Protein AF-A0A7X1J4P2-F1 (afdb_monomer)

Solvent-accessible surface area (backbone atoms only — not comparable to full-atom values): 6390 Å² total; per-residue (Å²): 117,76,66,61,57,54,53,50,50,56,72,74,40,76,76,88,83,76,91,83,70,85,66,89,71,72,82,67,85,77,69,77,72,77,79,76,73,82,69,87,64,84,75,82,65,92,54,84,83,78,50,96,79,66,65,52,74,67,56,47,50,51,54,50,52,54,51,50,53,53,50,26,56,58,36,40,75,74,73,41,82,60,72,70,51,54,58,96,85,43,76,55,76,133

Radius of gyration: 25.84 Å; Cα contacts (8 Å, |Δi|>4): 16; chains: 1; bounding box: 56×46×66 Å

pLDDT: mean 73.17, std 12.53, range [51.69, 95.31]

Sequence (94 aa):
MKSLLLVLVRALFPARGRHRASTARLPLPVQPLPRYRHNPCPVEYDTPLVRPYLLTPAERHERRRQRQRRRALWLAAYGIDVGPRRIHGVEVSP

Mean predicted aligned error: 19.58 Å

Secondary structure (DSSP, 8-state):
-HHHHHHHHHHHSPPS--SS-S--------PPPP-----------SS----TT---HHHHHHHHHHHHHHHHHHHHTTT-----SEETTEE---

Foldseek 3Di:
DVVVVVVVCCVVDPPPDDPPDPDDPDDDPPPPDPPPPPDPPVPPPPDPPPPVPDDDPVRVVVVVVVVVVVVQVVVVVVVDHPDDCDDPNDGNDD

Organism: NCBI:txid2759956

Structure (mmCIF, N/CA/C/O backbone):
data_AF-A0A7X1J4P2-F1
#
_entry.id   AF-A0A7X1J4P2-F1
#
loop_
_atom_site.group_PDB
_atom_site.id
_atom_site.type_symbol
_atom_site.label_atom_id
_atom_site.label_alt_id
_atom_site.label_comp_id
_atom_site.label_asym_id
_atom_site.label_entity_id
_atom_site.label_seq_id
_ato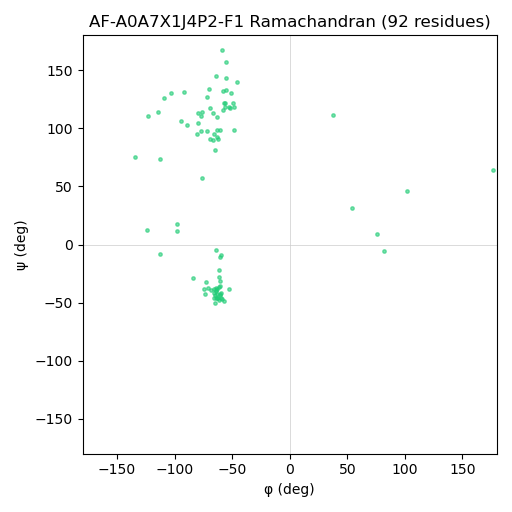m_site.pdbx_PDB_ins_code
_atom_site.Cartn_x
_atom_site.Cartn_y
_atom_site.Cartn_z
_atom_site.occupancy
_atom_site.B_iso_or_equiv
_atom_site.auth_seq_id
_atom_site.auth_comp_id
_atom_site.auth_asym_id
_atom_site.auth_atom_id
_atom_sit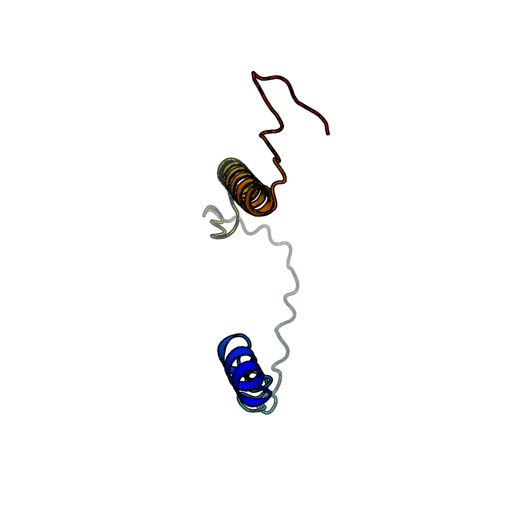e.pdbx_PDB_model_num
ATOM 1 N N . MET A 1 1 ? -5.763 -30.812 -34.092 1.00 58.06 1 MET A N 1
ATOM 2 C CA . MET A 1 1 ? -5.506 -29.458 -33.537 1.00 58.06 1 MET A CA 1
ATOM 3 C C . MET A 1 1 ? -6.602 -28.949 -32.589 1.00 58.06 1 MET A C 1
ATOM 5 O O . MET A 1 1 ? -6.255 -28.394 -31.558 1.00 58.06 1 MET A O 1
ATOM 9 N N . LYS A 1 2 ? -7.903 -29.17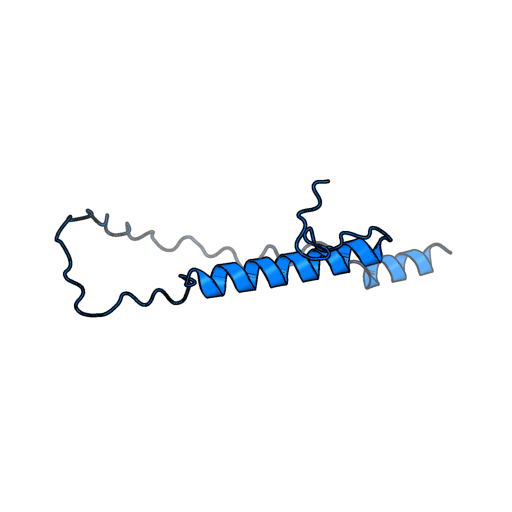6 -32.850 1.00 59.59 2 LYS A N 1
ATOM 10 C CA . LYS A 1 2 ? -9.013 -28.751 -31.957 1.00 59.59 2 LYS A CA 1
ATOM 11 C C . LYS A 1 2 ? -9.002 -29.364 -30.540 1.00 59.59 2 LYS A C 1
ATOM 13 O O . LYS A 1 2 ? -9.480 -28.739 -29.601 1.00 59.59 2 LYS A O 1
ATOM 18 N N . SER A 1 3 ? -8.441 -30.560 -30.374 1.00 70.94 3 SER A N 1
ATOM 19 C CA . SER A 1 3 ? -8.425 -31.316 -29.113 1.00 70.94 3 SER A CA 1
ATOM 20 C C . SER A 1 3 ? -7.449 -30.767 -28.064 1.00 70.94 3 SER A C 1
ATOM 22 O O . SER A 1 3 ? -7.793 -30.707 -26.889 1.00 70.94 3 SER A O 1
ATOM 24 N N . LEU A 1 4 ? -6.266 -30.306 -28.479 1.00 80.56 4 LEU A N 1
ATOM 25 C CA . LEU A 1 4 ? -5.232 -29.781 -27.572 1.00 80.56 4 LEU A CA 1
ATOM 26 C C . LEU A 1 4 ? -5.656 -28.458 -26.917 1.00 80.56 4 LEU A C 1
ATOM 28 O O . LEU A 1 4 ? -5.463 -28.251 -25.721 1.00 80.56 4 LEU A O 1
ATOM 32 N N . LEU A 1 5 ? -6.317 -27.595 -27.690 1.00 81.31 5 LEU A N 1
ATOM 33 C CA . LEU A 1 5 ? -6.833 -26.314 -27.210 1.00 81.31 5 LEU A CA 1
ATOM 34 C C . LEU A 1 5 ? -7.918 -26.513 -26.137 1.00 81.31 5 LEU A C 1
ATOM 36 O O . LEU A 1 5 ? -7.926 -25.822 -25.123 1.00 81.31 5 LEU A O 1
ATOM 40 N N . LEU A 1 6 ? -8.785 -27.516 -26.307 1.00 76.94 6 LEU A N 1
ATOM 41 C CA . LEU A 1 6 ? -9.814 -27.876 -25.323 1.00 76.94 6 LEU A CA 1
ATOM 42 C C . LEU A 1 6 ? -9.229 -28.374 -23.993 1.00 76.94 6 LEU A C 1
ATOM 44 O O . LEU A 1 6 ? -9.770 -28.055 -22.932 1.00 76.94 6 LEU A O 1
ATOM 48 N N . VAL A 1 7 ? -8.129 -29.132 -24.041 1.00 79.19 7 VAL A N 1
ATOM 49 C CA . VAL A 1 7 ? -7.420 -29.603 -22.839 1.00 79.19 7 VAL A CA 1
ATOM 50 C C . VAL A 1 7 ? -6.820 -28.422 -22.076 1.00 79.19 7 VAL A C 1
ATOM 52 O O . VAL A 1 7 ? -7.034 -28.302 -20.871 1.00 79.19 7 VAL A O 1
ATOM 55 N N . LEU A 1 8 ? -6.157 -27.504 -22.784 1.00 79.31 8 LEU A N 1
ATOM 56 C CA . LEU A 1 8 ? -5.579 -26.293 -22.194 1.00 79.31 8 LEU A CA 1
ATOM 57 C C . LEU A 1 8 ? -6.636 -25.401 -21.534 1.00 79.31 8 LEU A C 1
ATOM 59 O O . LEU A 1 8 ? -6.439 -24.949 -20.410 1.00 79.31 8 LEU A O 1
ATOM 63 N N . VAL A 1 9 ? -7.784 -25.192 -22.182 1.00 79.25 9 VAL A N 1
ATOM 64 C CA . VAL A 1 9 ? -8.855 -24.346 -21.628 1.00 79.25 9 VAL A CA 1
ATOM 65 C C . VAL A 1 9 ? -9.457 -24.946 -20.353 1.00 79.25 9 VAL A C 1
ATOM 67 O O . VAL A 1 9 ? -9.738 -24.203 -19.418 1.00 79.25 9 VAL A O 1
ATOM 70 N N . ARG A 1 10 ? -9.621 -26.274 -20.268 1.00 73.12 10 ARG A N 1
ATOM 71 C CA . ARG A 1 10 ? -10.126 -26.939 -19.049 1.00 73.12 10 ARG A CA 1
ATOM 72 C C . ARG A 1 10 ? -9.115 -26.965 -17.906 1.00 73.12 10 ARG A C 1
ATOM 74 O O . ARG A 1 10 ? -9.525 -26.937 -16.751 1.00 73.12 10 ARG A O 1
ATOM 81 N N . ALA A 1 11 ? -7.826 -27.052 -18.225 1.00 76.62 11 ALA A N 1
ATOM 82 C CA . ALA A 1 11 ? -6.768 -27.026 -17.223 1.00 76.62 11 ALA A CA 1
ATOM 83 C C . ALA A 1 11 ? -6.572 -25.616 -16.650 1.00 76.62 11 ALA A C 1
ATOM 85 O O . ALA A 1 11 ? -6.414 -25.454 -15.444 1.00 76.62 11 ALA A O 1
ATOM 86 N N . LEU A 1 12 ? -6.598 -24.597 -17.513 1.00 77.88 12 LEU A N 1
ATOM 87 C CA . LEU A 1 12 ? -6.275 -23.226 -17.125 1.00 77.88 12 LEU A CA 1
ATOM 88 C C . LEU A 1 12 ? -7.467 -22.475 -16.517 1.00 77.88 12 LEU A C 1
ATOM 90 O O . LEU A 1 12 ? -7.275 -21.598 -15.677 1.00 77.88 12 LEU A O 1
ATOM 94 N N . PHE A 1 13 ? -8.695 -22.818 -16.911 1.00 72.25 13 PHE A N 1
ATOM 95 C CA . PHE A 1 13 ? -9.901 -22.203 -16.367 1.00 72.25 13 PHE A CA 1
ATOM 96 C C . PHE A 1 13 ? -10.702 -23.248 -15.584 1.00 72.25 13 PHE A C 1
ATOM 98 O O . PHE A 1 13 ? -11.228 -24.180 -16.199 1.00 72.25 13 PHE A O 1
ATOM 105 N N . PRO A 1 14 ? -10.841 -23.111 -14.247 1.00 65.12 14 PRO A N 1
ATOM 106 C CA . PRO A 1 14 ? -11.677 -24.018 -13.472 1.00 65.12 14 PRO A CA 1
ATOM 107 C C . PRO A 1 14 ? -13.084 -24.024 -14.071 1.00 65.12 14 PRO A C 1
ATOM 109 O O . PRO A 1 14 ? -13.634 -22.966 -14.394 1.00 65.12 14 PRO A O 1
ATOM 112 N N . ALA A 1 15 ? -13.639 -25.222 -14.272 1.00 60.16 15 ALA A N 1
ATOM 113 C CA . ALA A 1 15 ? -14.924 -25.406 -14.929 1.00 60.16 15 ALA A CA 1
ATOM 114 C C . ALA A 1 15 ? -15.969 -24.450 -14.332 1.00 60.16 15 ALA A C 1
ATOM 116 O O . ALA A 1 15 ? -16.257 -24.473 -13.132 1.00 60.16 15 ALA A O 1
ATOM 117 N N . ARG A 1 16 ? -16.498 -23.568 -15.186 1.00 59.38 16 ARG A N 1
ATOM 118 C CA . ARG A 1 16 ? -17.516 -22.579 -14.831 1.00 59.38 16 ARG A CA 1
ATOM 119 C C . ARG A 1 16 ? -18.663 -23.253 -14.070 1.00 59.38 16 ARG A C 1
ATOM 121 O O . ARG A 1 16 ? -19.355 -24.100 -14.621 1.00 59.38 16 ARG A O 1
ATOM 128 N N . GLY A 1 17 ? -18.920 -22.785 -12.849 1.00 62.81 17 GLY A N 1
ATOM 129 C CA . GLY A 1 17 ? -20.286 -22.749 -12.322 1.00 62.81 17 GLY A CA 1
ATOM 130 C C . GLY A 1 17 ? -20.712 -23.829 -11.326 1.00 62.81 17 GLY A C 1
ATOM 131 O O . GLY A 1 17 ? -21.824 -24.327 -11.440 1.00 62.81 17 GLY A O 1
ATOM 132 N N . ARG A 1 18 ? -19.911 -24.145 -10.297 1.00 53.91 18 ARG A N 1
ATOM 133 C CA . ARG A 1 18 ? -20.413 -24.879 -9.107 1.00 53.91 18 ARG A CA 1
ATOM 134 C C . ARG A 1 18 ? -20.188 -24.193 -7.755 1.00 53.91 18 ARG A C 1
ATOM 136 O O . ARG A 1 18 ? -20.443 -24.786 -6.717 1.00 53.91 18 ARG A O 1
ATOM 143 N N . HIS A 1 19 ? -19.816 -22.913 -7.746 1.00 51.69 19 HIS A N 1
ATOM 144 C CA . HIS A 1 19 ? -19.726 -22.119 -6.508 1.00 51.69 19 HIS A CA 1
ATOM 145 C C . HIS A 1 19 ? -20.963 -21.245 -6.235 1.00 51.69 19 HIS A C 1
ATOM 147 O O . HIS A 1 19 ? -20.906 -20.318 -5.433 1.00 51.69 19 HIS A O 1
ATOM 153 N N . ARG A 1 20 ? -22.099 -21.533 -6.880 1.00 57.69 20 ARG A N 1
ATOM 154 C CA . ARG A 1 20 ? -23.412 -20.996 -6.491 1.00 57.69 20 ARG A CA 1
ATOM 155 C C . ARG A 1 20 ? -24.456 -22.106 -6.492 1.00 57.69 20 ARG A C 1
ATOM 157 O O . ARG A 1 20 ? -25.235 -22.201 -7.426 1.00 57.69 20 ARG A O 1
ATOM 164 N N . ALA A 1 21 ? -24.404 -22.957 -5.471 1.00 58.09 21 ALA A N 1
ATOM 165 C CA . ALA A 1 21 ? -25.547 -23.662 -4.880 1.00 58.09 21 ALA A CA 1
ATOM 166 C C . ALA A 1 21 ? -25.040 -24.620 -3.785 1.00 58.09 21 ALA A C 1
ATOM 168 O O . ALA A 1 21 ? -25.174 -25.833 -3.897 1.00 58.09 21 ALA A O 1
ATOM 169 N N . SER A 1 22 ? -24.458 -24.092 -2.703 1.00 56.03 22 SER A N 1
ATOM 170 C CA . SER A 1 22 ? -24.601 -24.806 -1.432 1.00 56.03 22 SER A CA 1
ATOM 171 C C . SER A 1 22 ? -25.980 -24.425 -0.926 1.00 56.03 22 SER A C 1
ATOM 173 O O . SER A 1 22 ? -26.124 -23.333 -0.391 1.00 56.03 22 SER A O 1
ATOM 175 N N . THR A 1 23 ? -26.965 -25.279 -1.223 1.00 60.94 23 THR A N 1
ATOM 176 C CA . THR A 1 23 ? -28.304 -25.364 -0.613 1.00 60.94 23 THR A CA 1
ATOM 177 C C . THR A 1 23 ? -28.949 -24.028 -0.257 1.00 60.94 23 THR A C 1
ATOM 179 O O . THR A 1 23 ? -28.549 -23.382 0.710 1.00 60.94 23 THR A O 1
ATOM 182 N N . ALA A 1 24 ? -30.015 -23.661 -0.970 1.00 62.53 24 ALA A N 1
ATOM 183 C CA . ALA A 1 24 ? -30.968 -22.672 -0.486 1.00 62.53 24 ALA A CA 1
ATOM 184 C C . ALA A 1 24 ? -31.370 -23.035 0.955 1.00 62.53 24 ALA A C 1
ATOM 186 O O . ALA A 1 24 ? -32.182 -23.930 1.182 1.00 62.53 24 ALA A O 1
ATOM 187 N N . ARG A 1 25 ? -30.747 -22.385 1.944 1.00 60.41 25 ARG A N 1
ATOM 188 C CA . ARG A 1 25 ? -31.257 -22.392 3.306 1.00 60.41 25 ARG A CA 1
ATOM 189 C C . ARG A 1 25 ? -32.565 -21.630 3.209 1.00 60.41 25 ARG A C 1
ATOM 191 O O . ARG A 1 25 ? -32.557 -20.441 2.892 1.00 60.41 25 ARG A O 1
ATOM 198 N N . LEU A 1 26 ? -33.669 -22.339 3.424 1.00 71.25 26 LEU A N 1
ATOM 199 C CA . LEU A 1 26 ? -34.956 -21.715 3.701 1.00 71.25 26 LEU A CA 1
ATOM 200 C C . LEU A 1 26 ? -34.733 -20.610 4.746 1.00 71.25 26 LEU A C 1
ATOM 202 O O . LEU A 1 26 ? -33.909 -20.803 5.651 1.00 71.25 26 LEU A O 1
ATOM 206 N N . PRO A 1 27 ? -35.394 -19.449 4.612 1.00 60.97 27 PRO A N 1
ATOM 207 C CA . PRO A 1 27 ? -35.227 -18.372 5.569 1.00 60.97 27 PRO A CA 1
ATOM 208 C C . PRO A 1 27 ? -35.608 -18.904 6.951 1.00 60.97 27 PRO A C 1
ATOM 210 O O . PRO A 1 27 ? -36.750 -19.290 7.189 1.00 60.97 27 PRO A O 1
ATOM 213 N N . LEU A 1 28 ? -34.634 -18.950 7.862 1.00 71.75 28 LEU A N 1
ATOM 214 C CA . LEU A 1 28 ? -34.940 -19.027 9.286 1.00 71.75 28 LEU A CA 1
ATOM 215 C C . LEU A 1 28 ? -35.849 -17.832 9.610 1.00 71.75 28 LEU A C 1
ATOM 217 O O . LEU A 1 28 ? -35.638 -16.765 9.020 1.00 71.75 28 LEU A O 1
ATOM 221 N N . PRO A 1 29 ? -36.841 -17.977 10.508 1.00 68.00 29 PRO A N 1
ATOM 222 C CA . PRO A 1 29 ? -37.653 -16.845 10.924 1.00 68.00 29 PRO A CA 1
ATOM 223 C C . PRO A 1 29 ? -36.702 -15.731 11.356 1.00 68.00 29 PRO A C 1
ATOM 225 O O . PRO A 1 29 ? -35.874 -15.918 12.251 1.00 68.00 29 PRO A O 1
ATOM 228 N N . VAL A 1 30 ? -36.757 -14.605 10.641 1.00 69.81 30 VAL A N 1
ATOM 229 C CA . VAL A 1 30 ? -35.966 -13.423 10.965 1.00 69.81 30 VAL A CA 1
ATOM 230 C C . VAL 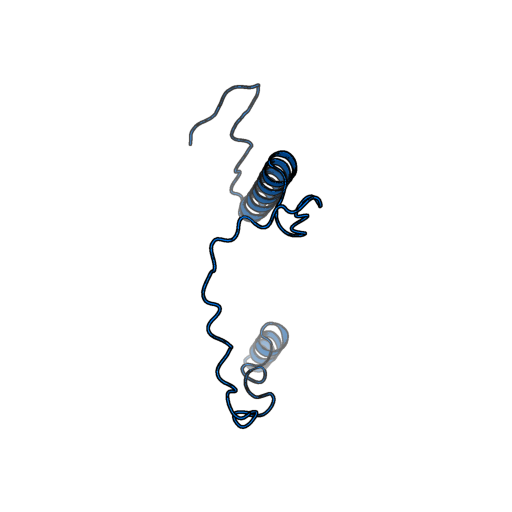A 1 30 ? -36.494 -12.948 12.304 1.00 69.81 30 VAL A C 1
ATOM 232 O O . VAL A 1 30 ? -37.504 -12.252 12.368 1.00 69.81 30 VAL A O 1
ATOM 235 N N . GLN A 1 31 ? -35.840 -13.364 13.388 1.00 71.50 31 GLN A N 1
ATOM 236 C CA . GLN A 1 31 ? -36.023 -12.690 14.658 1.00 71.50 31 GLN A CA 1
ATOM 237 C C . GLN A 1 31 ? -35.658 -11.226 14.399 1.00 71.50 31 GLN A C 1
ATOM 239 O O . GLN A 1 31 ? -34.552 -10.975 13.902 1.00 71.50 31 GLN A O 1
ATOM 244 N N . PRO A 1 32 ? -36.566 -10.263 14.644 1.00 68.12 32 PRO A N 1
ATOM 245 C CA . PRO A 1 32 ? -36.213 -8.869 14.490 1.00 68.12 32 PRO A CA 1
ATOM 246 C C . PRO A 1 32 ? -35.005 -8.626 15.384 1.00 68.12 32 PRO A C 1
ATOM 248 O O . PRO A 1 32 ? -35.072 -8.835 16.595 1.00 68.12 32 PRO A O 1
ATOM 251 N N . LEU A 1 33 ? -33.880 -8.245 14.769 1.00 69.44 33 LEU A N 1
ATOM 252 C CA . LEU A 1 33 ? -32.706 -7.830 15.520 1.00 69.44 33 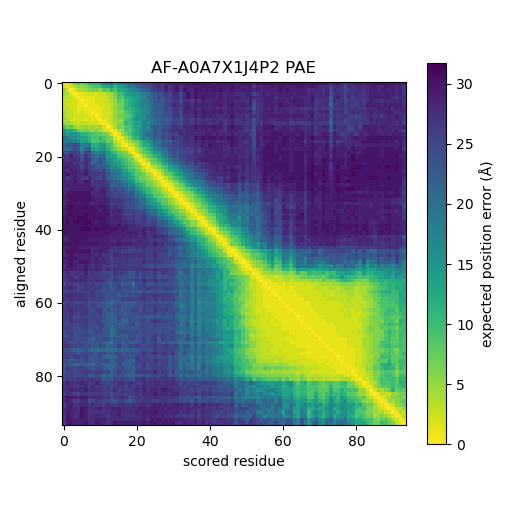LEU A CA 1
ATOM 253 C C . LEU A 1 33 ? -33.183 -6.776 16.523 1.00 69.44 33 LEU A C 1
ATOM 255 O O . LEU A 1 33 ? -33.903 -5.855 16.108 1.00 69.44 33 LEU A O 1
ATOM 259 N N . PRO A 1 34 ? -32.839 -6.897 17.818 1.00 66.12 34 PRO A N 1
ATOM 260 C CA . PRO A 1 34 ? -33.179 -5.862 18.774 1.00 66.12 34 PRO A CA 1
ATOM 261 C C . PRO A 1 34 ? -32.654 -4.553 18.198 1.00 66.12 34 PRO A C 1
ATOM 263 O O . PRO A 1 34 ? -31.461 -4.421 17.912 1.00 66.12 34 PRO A O 1
ATOM 266 N N . ARG A 1 35 ? -33.567 -3.611 17.931 1.00 64.06 35 ARG A N 1
ATOM 267 C CA . ARG A 1 35 ? -33.196 -2.264 17.510 1.00 64.06 35 ARG A CA 1
ATOM 268 C C . ARG A 1 35 ? -32.378 -1.701 18.656 1.00 64.06 35 ARG A C 1
ATOM 270 O O . ARG A 1 35 ? -32.943 -1.285 19.663 1.00 64.06 35 ARG A O 1
ATOM 277 N N . TYR A 1 36 ? -31.058 -1.755 18.513 1.00 58.78 36 TYR A N 1
ATOM 278 C CA . TYR A 1 36 ? -30.125 -1.169 19.454 1.00 58.78 36 TYR A CA 1
ATOM 279 C C . TYR A 1 36 ? -30.397 0.333 19.419 1.00 58.78 36 TYR A C 1
ATOM 281 O O . TYR A 1 36 ? -29.916 1.051 18.541 1.00 58.78 36 TYR A O 1
ATOM 289 N N . ARG A 1 37 ? -31.265 0.811 20.316 1.00 62.47 37 ARG A N 1
ATOM 290 C CA . ARG A 1 37 ? -31.340 2.234 20.613 1.00 62.47 37 ARG A CA 1
ATOM 291 C C . ARG A 1 37 ? -29.977 2.554 21.190 1.00 62.47 37 ARG A C 1
ATOM 293 O O . ARG A 1 37 ? -29.617 2.041 22.244 1.00 62.47 37 ARG A O 1
ATOM 300 N N . HIS A 1 38 ? -29.189 3.303 20.431 1.00 58.84 38 HIS A N 1
ATOM 301 C CA . HIS A 1 38 ? -27.920 3.824 20.897 1.00 58.84 38 HIS A CA 1
ATOM 302 C C . HIS A 1 38 ? -28.243 4.748 22.074 1.00 58.84 38 HIS A C 1
ATOM 304 O O . HIS A 1 38 ? -28.569 5.912 21.870 1.00 58.84 38 HIS A O 1
ATOM 310 N N . ASN A 1 39 ? -28.262 4.209 23.293 1.00 60.50 39 ASN A N 1
ATOM 311 C CA . ASN A 1 39 ? -28.243 5.031 24.489 1.00 60.50 39 ASN A CA 1
ATOM 312 C C . ASN A 1 39 ? -26.846 5.648 24.527 1.00 60.50 39 ASN A C 1
ATOM 314 O O . ASN A 1 39 ? -25.877 4.890 24.618 1.00 60.50 39 ASN A O 1
ATOM 318 N N . PRO A 1 40 ? -26.705 6.981 24.449 1.00 60.25 40 PRO A N 1
ATOM 319 C CA . PRO A 1 40 ? -25.433 7.640 24.679 1.00 60.25 40 PRO A CA 1
ATOM 320 C C . PRO A 1 40 ? -25.179 7.660 26.192 1.00 60.25 40 PRO A C 1
ATOM 322 O O . PRO A 1 40 ? -25.049 8.714 26.800 1.00 60.25 40 PRO A O 1
ATOM 325 N N . CYS A 1 41 ? -25.170 6.495 26.838 1.00 57.41 41 CYS A N 1
ATOM 326 C CA . CYS A 1 41 ? -24.491 6.392 28.116 1.00 57.41 41 CYS A CA 1
ATOM 327 C C . CYS A 1 41 ? -22.997 6.460 27.780 1.00 57.41 41 CYS A C 1
ATOM 329 O O . CYS A 1 41 ? -22.557 5.687 26.920 1.00 57.41 41 CYS A O 1
ATOM 331 N N . PRO A 1 42 ? -22.212 7.361 28.393 1.00 57.84 42 PRO A N 1
ATOM 332 C CA . PRO A 1 42 ? -20.766 7.280 28.315 1.00 57.84 42 PRO A CA 1
ATOM 333 C C . PRO A 1 42 ? -20.400 5.964 28.990 1.00 57.84 42 PRO A C 1
ATOM 335 O O . PRO A 1 42 ? -20.429 5.844 30.210 1.00 57.84 42 PRO A O 1
ATOM 338 N N . VAL A 1 43 ? -20.179 4.927 28.190 1.00 60.44 43 VAL A N 1
ATOM 339 C CA . VAL A 1 43 ? -19.603 3.699 28.707 1.00 60.44 43 VAL A CA 1
ATOM 340 C C . VAL A 1 43 ? -18.151 4.057 28.976 1.00 60.44 43 VAL A C 1
ATOM 342 O O . VAL A 1 43 ? -17.347 4.162 28.048 1.00 60.44 43 VAL A O 1
ATOM 345 N N . GLU A 1 44 ? -17.857 4.366 30.233 1.00 62.66 44 GLU A N 1
ATOM 346 C CA . GLU A 1 44 ? -16.498 4.513 30.728 1.00 62.66 44 GLU A CA 1
ATOM 347 C C . GLU A 1 44 ? -15.867 3.123 30.671 1.00 62.66 44 GLU A C 1
ATOM 349 O O . GLU A 1 44 ? -16.039 2.274 31.541 1.00 62.66 44 GLU A O 1
ATOM 354 N N . TYR A 1 45 ? -15.256 2.823 29.528 1.00 60.19 45 TYR A N 1
ATOM 355 C CA 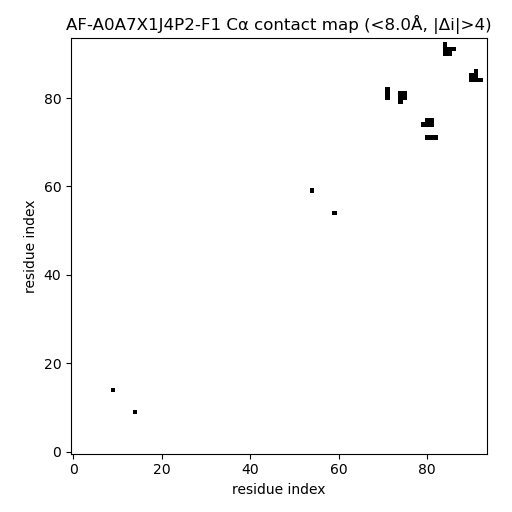. TYR A 1 45 ? -14.475 1.614 29.373 1.00 60.19 45 TYR A CA 1
ATOM 356 C C . TYR A 1 45 ? -13.133 1.853 30.072 1.00 60.19 45 TYR A C 1
ATOM 358 O O . TYR A 1 45 ? -12.215 2.398 29.465 1.00 60.19 45 TYR A O 1
ATOM 366 N N . ASP A 1 46 ? -12.997 1.380 31.312 1.00 62.53 46 ASP A N 1
ATOM 367 C CA . ASP A 1 46 ? -11.704 1.285 32.023 1.00 62.53 46 ASP A CA 1
ATOM 368 C C . ASP A 1 46 ? -10.721 0.312 31.346 1.00 62.53 46 ASP A C 1
ATOM 370 O O . ASP A 1 46 ? -9.567 0.156 31.740 1.00 62.53 46 ASP A O 1
ATOM 374 N N . THR A 1 47 ? -11.174 -0.382 30.301 1.00 63.69 47 THR A N 1
ATOM 375 C CA . THR A 1 47 ? -10.352 -1.254 29.469 1.00 63.69 47 THR A CA 1
ATOM 376 C C . THR A 1 47 ? -10.051 -0.540 28.155 1.00 63.69 47 THR A C 1
ATOM 378 O O . THR A 1 47 ? -10.993 -0.084 27.497 1.00 63.69 47 THR A O 1
ATOM 381 N N . PRO A 1 48 ? -8.784 -0.474 27.696 1.00 64.31 48 PRO A N 1
ATOM 382 C CA . PRO A 1 48 ? -8.507 0.024 26.358 1.00 64.31 48 PRO A CA 1
ATOM 383 C C . PRO A 1 48 ? -9.316 -0.819 25.376 1.00 64.31 48 PRO A C 1
ATOM 385 O O . PRO A 1 48 ? -9.192 -2.044 25.351 1.00 64.31 48 PRO A O 1
ATOM 388 N N . LEU A 1 49 ? -10.176 -0.174 24.586 1.00 64.12 49 LEU A N 1
ATOM 389 C CA . LEU A 1 49 ? -10.917 -0.826 23.512 1.00 64.12 49 LEU A CA 1
ATOM 390 C C . LEU A 1 49 ? -9.910 -1.306 22.458 1.00 64.12 49 LEU A C 1
ATOM 392 O O . LEU A 1 49 ? -9.677 -0.644 21.445 1.00 64.12 49 LEU A O 1
ATOM 396 N N . VAL A 1 50 ? -9.292 -2.464 22.702 1.00 66.19 50 VAL A N 1
ATOM 397 C CA . VAL A 1 50 ? -8.428 -3.155 21.751 1.00 66.19 50 VAL A CA 1
ATOM 398 C C . VAL A 1 50 ? -9.346 -3.645 20.651 1.00 66.19 50 VAL A C 1
ATOM 400 O O . VAL A 1 50 ? -9.931 -4.719 20.727 1.00 66.19 50 VAL A O 1
ATOM 403 N N . ARG A 1 51 ? -9.529 -2.826 19.618 1.00 69.00 51 ARG A N 1
ATOM 404 C CA . ARG A 1 51 ? -10.137 -3.291 18.380 1.00 69.00 51 ARG A CA 1
ATOM 405 C C . ARG A 1 51 ? -9.056 -4.073 17.643 1.00 69.00 51 ARG A C 1
ATOM 407 O O . ARG A 1 51 ? -8.158 -3.427 17.108 1.00 69.00 51 ARG A O 1
ATOM 414 N N . PRO A 1 52 ? -9.151 -5.411 17.515 1.00 69.62 52 PRO A N 1
ATOM 415 C CA . PRO A 1 52 ? -8.094 -6.227 16.899 1.00 69.62 52 PRO A CA 1
ATOM 416 C C . PRO A 1 52 ? -7.797 -5.858 15.433 1.00 69.62 52 PRO A C 1
ATOM 418 O O . PRO A 1 52 ? -6.828 -6.318 14.839 1.00 69.62 52 PRO A O 1
ATOM 421 N N . TYR A 1 53 ? -8.648 -5.020 14.838 1.00 75.06 53 TYR A N 1
ATOM 422 C CA . TYR A 1 53 ? -8.562 -4.542 13.463 1.00 75.06 53 TYR A CA 1
ATOM 423 C C . TYR A 1 53 ? -8.254 -3.042 13.350 1.00 75.06 53 TYR A C 1
ATOM 425 O O . TYR A 1 53 ? -8.031 -2.556 12.236 1.00 75.06 53 TYR A O 1
ATOM 433 N N . LEU A 1 54 ? -8.253 -2.288 14.460 1.00 81.94 54 LEU A N 1
ATOM 434 C CA . LEU A 1 54 ? -7.746 -0.918 14.438 1.00 81.94 54 LEU A CA 1
ATOM 435 C C . LEU A 1 54 ? -6.235 -0.968 14.508 1.00 81.94 54 LEU A C 1
ATOM 437 O O . LEU A 1 54 ? -5.640 -1.181 15.554 1.00 81.94 54 LEU A O 1
ATOM 441 N N . LEU A 1 55 ? -5.636 -0.714 13.358 1.00 82.44 55 LEU A N 1
ATOM 442 C CA . LEU A 1 55 ? -4.208 -0.504 13.269 1.00 82.44 55 LEU A CA 1
ATOM 443 C C . LEU A 1 55 ? -3.854 0.829 13.908 1.00 82.44 55 LEU A C 1
ATOM 445 O O . LEU A 1 55 ? -4.461 1.861 13.581 1.00 82.44 55 LEU A O 1
ATOM 449 N N . THR A 1 56 ? -2.815 0.801 14.731 1.00 88.81 56 THR A N 1
ATOM 450 C CA . THR A 1 56 ? -2.115 2.005 15.163 1.00 88.81 56 THR A CA 1
ATOM 451 C C . THR A 1 56 ? -1.639 2.799 13.936 1.00 88.81 56 THR A C 1
ATOM 453 O O . THR A 1 56 ? -1.475 2.247 12.835 1.00 88.81 56 THR A O 1
ATOM 456 N N . PRO A 1 57 ? -1.399 4.114 14.069 1.00 88.00 57 PRO A N 1
ATOM 457 C CA . PRO A 1 57 ? -0.859 4.916 12.974 1.00 88.00 57 PRO A CA 1
ATOM 458 C C . PRO A 1 57 ? 0.430 4.331 12.370 1.00 88.00 57 PRO A C 1
ATOM 460 O O . PRO A 1 57 ? 0.578 4.317 11.144 1.00 88.00 57 PRO A O 1
ATOM 463 N N . ALA A 1 58 ? 1.314 3.778 13.207 1.00 89.56 58 ALA A N 1
ATOM 464 C CA . ALA A 1 58 ? 2.557 3.135 12.785 1.00 89.56 58 ALA A CA 1
ATOM 465 C C . ALA A 1 58 ? 2.303 1.873 11.942 1.00 89.56 58 ALA A C 1
ATOM 467 O O . ALA A 1 58 ? 2.798 1.763 10.819 1.00 89.56 58 ALA A O 1
ATOM 468 N N . GLU A 1 59 ? 1.449 0.961 12.414 1.00 89.56 59 GLU A N 1
ATOM 469 C CA . GLU A 1 59 ? 1.079 -0.249 11.666 1.00 89.56 59 GLU A CA 1
ATOM 470 C C . GLU A 1 59 ? 0.383 0.081 10.342 1.00 89.56 59 GLU A C 1
ATOM 472 O O . GLU A 1 59 ? 0.594 -0.580 9.321 1.00 89.56 59 GLU A O 1
ATOM 477 N N . ARG A 1 60 ? -0.445 1.132 10.323 1.00 89.12 60 ARG A N 1
ATOM 478 C CA . ARG A 1 60 ? -1.078 1.619 9.094 1.00 89.12 60 ARG A CA 1
ATOM 479 C C . ARG A 1 60 ? -0.032 2.122 8.099 1.00 89.12 60 ARG A C 1
ATOM 481 O O . ARG A 1 60 ? -0.171 1.845 6.905 1.00 89.12 60 ARG A O 1
ATOM 488 N N . HIS A 1 61 ? 0.982 2.854 8.561 1.00 90.62 61 HIS A N 1
ATOM 489 C CA . HIS A 1 61 ? 2.077 3.329 7.714 1.00 90.62 61 HIS A CA 1
ATOM 490 C C . HIS A 1 61 ? 2.864 2.155 7.121 1.00 90.62 61 HIS A C 1
ATOM 492 O O . HIS A 1 61 ? 3.070 2.101 5.906 1.00 90.62 61 HIS A O 1
ATOM 498 N N . GLU A 1 62 ? 3.204 1.166 7.945 1.00 91.56 62 GLU A N 1
ATOM 499 C CA . GLU A 1 62 ? 3.928 -0.029 7.510 1.00 91.56 62 GLU A CA 1
ATOM 500 C C . GLU A 1 62 ? 3.117 -0.844 6.492 1.00 91.56 62 GLU A C 1
ATOM 502 O O . GLU A 1 62 ? 3.594 -1.156 5.398 1.00 91.56 62 GLU A O 1
ATOM 507 N N . ARG A 1 63 ? 1.825 -1.086 6.749 1.00 91.19 63 ARG A N 1
ATOM 508 C CA . ARG A 1 63 ? 0.959 -1.767 5.770 1.00 91.19 63 ARG A CA 1
ATOM 509 C C . ARG A 1 63 ? 0.845 -1.003 4.453 1.00 91.19 63 ARG A C 1
ATOM 511 O O . ARG A 1 63 ? 0.759 -1.633 3.395 1.00 91.19 63 ARG A O 1
ATOM 518 N N . ARG A 1 64 ? 0.828 0.335 4.480 1.00 89.81 64 ARG A N 1
ATOM 519 C CA . ARG A 1 64 ? 0.850 1.158 3.258 1.00 89.81 64 ARG A CA 1
ATOM 520 C C . ARG A 1 64 ? 2.155 0.954 2.488 1.00 89.81 64 ARG A C 1
ATOM 522 O O . ARG A 1 64 ? 2.084 0.697 1.286 1.00 89.81 64 ARG A O 1
ATOM 529 N N . ARG A 1 65 ? 3.309 0.967 3.164 1.00 90.31 65 ARG A N 1
ATOM 530 C CA . ARG A 1 65 ? 4.627 0.697 2.556 1.00 90.31 65 ARG A CA 1
ATOM 531 C C . ARG A 1 65 ? 4.685 -0.694 1.924 1.00 90.31 65 ARG A C 1
ATOM 533 O O . ARG A 1 65 ? 5.076 -0.833 0.768 1.00 90.31 65 ARG A O 1
ATOM 540 N N . GLN A 1 66 ? 4.206 -1.721 2.622 1.00 91.50 66 GLN A N 1
ATOM 541 C CA . GLN A 1 66 ? 4.155 -3.092 2.097 1.00 91.50 66 GLN A CA 1
ATOM 542 C C . GLN A 1 66 ? 3.235 -3.232 0.878 1.00 91.50 66 GLN A C 1
ATOM 544 O O . GLN A 1 66 ? 3.528 -3.983 -0.054 1.00 91.50 66 GLN A O 1
ATOM 549 N N . ARG A 1 67 ? 2.094 -2.531 0.863 1.00 91.50 67 ARG A N 1
ATOM 550 C CA . ARG A 1 67 ? 1.204 -2.486 -0.310 1.00 91.50 67 ARG A CA 1
ATOM 551 C C . ARG A 1 67 ? 1.871 -1.786 -1.494 1.00 91.50 67 ARG A C 1
ATOM 553 O O . ARG A 1 67 ? 1.767 -2.293 -2.606 1.00 91.50 67 ARG A O 1
ATOM 560 N N . GLN A 1 68 ? 2.575 -0.679 -1.258 1.00 90.19 68 GLN A N 1
ATOM 561 C CA . GLN A 1 68 ? 3.331 0.028 -2.296 1.00 90.19 68 GLN A CA 1
ATOM 562 C C . GLN A 1 68 ? 4.425 -0.859 -2.898 1.00 90.19 68 GLN A C 1
ATOM 564 O O . GLN A 1 68 ? 4.462 -1.001 -4.114 1.00 90.19 68 GLN A O 1
ATOM 569 N N . ARG A 1 69 ?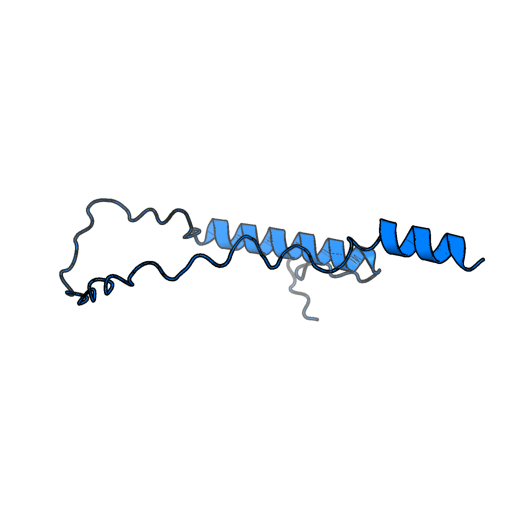 5.232 -1.535 -2.067 1.00 88.69 69 ARG A N 1
ATOM 570 C CA . ARG A 1 69 ? 6.272 -2.475 -2.530 1.00 88.69 69 ARG A CA 1
ATOM 571 C C . ARG A 1 69 ? 5.695 -3.596 -3.392 1.00 88.69 69 ARG A C 1
ATOM 573 O O . ARG A 1 69 ? 6.185 -3.836 -4.486 1.00 88.69 69 ARG A O 1
ATOM 580 N N . ARG A 1 70 ? 4.613 -4.244 -2.943 1.00 92.31 70 ARG A N 1
ATOM 581 C CA . ARG A 1 70 ? 3.940 -5.291 -3.735 1.00 92.31 70 ARG A CA 1
ATOM 582 C C . ARG A 1 70 ? 3.424 -4.771 -5.072 1.00 92.31 70 ARG A C 1
ATOM 584 O O . ARG A 1 70 ? 3.562 -5.457 -6.075 1.00 92.31 70 ARG A O 1
ATOM 591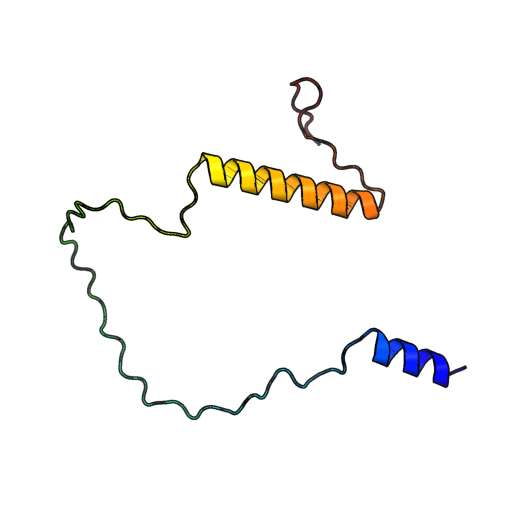 N N . ARG A 1 71 ? 2.840 -3.571 -5.089 1.00 91.50 71 ARG A N 1
ATOM 592 C CA . ARG A 1 71 ? 2.361 -2.951 -6.328 1.00 91.50 71 ARG A CA 1
ATOM 593 C C . ARG A 1 71 ? 3.516 -2.634 -7.278 1.00 91.50 71 ARG A C 1
ATOM 595 O O . ARG A 1 71 ? 3.382 -2.913 -8.460 1.00 91.50 71 ARG A O 1
ATOM 602 N N . ALA A 1 72 ? 4.619 -2.089 -6.767 1.00 91.31 72 ALA A N 1
ATOM 603 C CA . ALA A 1 72 ? 5.814 -1.817 -7.560 1.00 91.31 72 ALA A CA 1
ATOM 604 C C . ALA A 1 72 ? 6.362 -3.106 -8.189 1.00 91.31 72 ALA A C 1
ATOM 606 O O . ALA A 1 72 ? 6.553 -3.153 -9.395 1.00 91.31 72 ALA A O 1
ATOM 607 N N . LEU A 1 73 ? 6.489 -4.184 -7.406 1.00 90.50 73 LEU A N 1
ATOM 608 C CA . LEU A 1 73 ? 6.912 -5.494 -7.917 1.00 90.50 73 LEU A CA 1
ATOM 609 C C . LEU A 1 73 ? 5.960 -6.052 -8.983 1.00 90.50 73 LEU A C 1
ATOM 611 O O . LEU A 1 73 ? 6.408 -6.580 -9.995 1.00 90.50 73 LEU A O 1
ATOM 615 N N . TRP A 1 74 ? 4.647 -5.925 -8.774 1.00 94.25 74 TRP A N 1
ATOM 616 C CA . TRP A 1 74 ? 3.656 -6.377 -9.751 1.00 94.25 74 TRP A CA 1
ATOM 617 C C . TRP A 1 74 ? 3.750 -5.597 -11.065 1.00 94.25 74 TRP A C 1
ATOM 619 O O . TRP A 1 74 ? 3.648 -6.198 -12.124 1.00 94.25 74 TRP A O 1
ATOM 629 N N . LEU A 1 75 ? 3.977 -4.282 -11.008 1.00 92.19 75 LEU A N 1
ATOM 630 C CA . LEU A 1 75 ? 4.151 -3.435 -12.193 1.00 92.19 75 LEU A CA 1
ATOM 631 C C . LEU A 1 75 ? 5.483 -3.694 -12.905 1.00 92.19 75 LEU A C 1
ATOM 633 O O . LEU A 1 75 ? 5.507 -3.758 -14.133 1.00 92.19 75 LEU A O 1
ATOM 637 N N . ALA A 1 76 ? 6.552 -3.942 -12.148 1.00 89.75 76 ALA A N 1
ATOM 638 C CA . ALA A 1 76 ? 7.859 -4.289 -12.695 1.00 89.75 76 ALA A CA 1
ATOM 639 C C . ALA A 1 76 ? 7.813 -5.582 -13.524 1.00 89.75 76 ALA A C 1
ATOM 641 O O . ALA A 1 76 ? 8.508 -5.687 -14.530 1.00 89.75 76 ALA A O 1
ATOM 642 N N . ALA A 1 77 ? 6.937 -6.533 -13.176 1.00 93.62 77 ALA A N 1
ATOM 643 C CA . ALA A 1 77 ? 6.705 -7.733 -13.985 1.00 93.62 77 ALA A CA 1
ATOM 644 C C . ALA A 1 77 ? 6.162 -7.425 -15.397 1.00 93.62 77 ALA A C 1
ATOM 646 O O . ALA A 1 77 ? 6.333 -8.234 -16.305 1.00 93.62 77 ALA A O 1
ATOM 647 N N . TYR A 1 78 ? 5.549 -6.254 -15.596 1.00 95.31 78 TYR A N 1
ATOM 648 C CA . TYR A 1 78 ? 5.123 -5.740 -16.902 1.00 95.31 78 TYR A CA 1
ATOM 649 C C . TYR A 1 78 ? 6.131 -4.748 -17.509 1.00 95.31 78 TYR A C 1
ATOM 651 O O . TYR A 1 78 ? 5.802 -4.054 -18.467 1.00 95.31 78 TYR A O 1
ATOM 659 N N . GLY A 1 79 ? 7.342 -4.643 -16.948 1.00 90.75 79 GLY A N 1
ATOM 660 C CA . GLY A 1 79 ? 8.376 -3.699 -17.386 1.00 90.75 79 GLY A CA 1
ATOM 661 C C . GLY A 1 79 ? 8.134 -2.248 -16.959 1.00 90.75 79 GLY A C 1
ATOM 662 O O . GLY A 1 79 ? 8.848 -1.355 -17.405 1.00 90.75 79 GLY A O 1
ATOM 663 N N . ILE A 1 80 ? 7.139 -1.994 -16.103 1.00 87.94 80 ILE A N 1
ATOM 664 C CA . ILE A 1 80 ? 6.820 -0.654 -15.607 1.00 87.94 80 ILE A CA 1
ATOM 665 C C . ILE A 1 80 ? 7.540 -0.453 -14.274 1.00 87.94 80 ILE A C 1
ATOM 667 O O . ILE A 1 80 ? 7.120 -1.000 -13.251 1.00 87.94 80 ILE A O 1
ATOM 671 N N . ASP A 1 81 ? 8.602 0.351 -14.271 1.00 83.88 81 ASP A N 1
ATOM 672 C CA . ASP A 1 81 ? 9.278 0.723 -13.030 1.00 83.88 81 ASP A CA 1
ATOM 673 C C . ASP A 1 81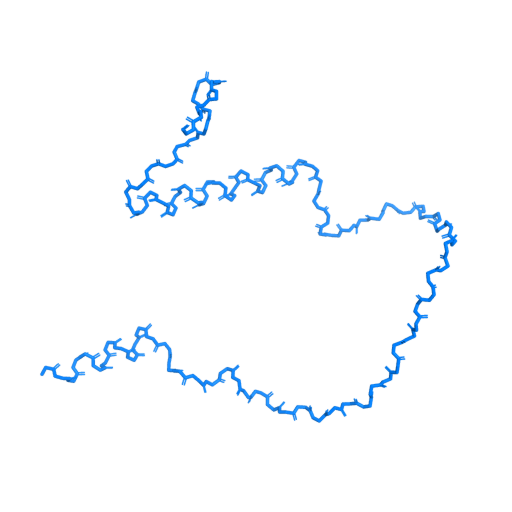 ? 8.512 1.843 -12.315 1.00 83.88 81 ASP A C 1
ATOM 675 O O . ASP A 1 81 ? 8.406 2.973 -12.791 1.00 83.88 81 ASP A O 1
ATOM 679 N N . VAL A 1 82 ? 7.949 1.513 -11.152 1.00 78.25 82 VAL A N 1
ATOM 680 C CA . VAL A 1 82 ? 7.361 2.489 -10.230 1.00 78.25 82 VAL A CA 1
ATOM 681 C C . VAL A 1 82 ? 8.234 2.511 -8.989 1.00 78.25 82 VAL A C 1
ATOM 683 O O . VAL A 1 82 ? 7.891 1.949 -7.943 1.00 78.25 82 VAL A O 1
ATOM 686 N N . GLY A 1 83 ? 9.402 3.130 -9.155 1.00 71.31 83 GLY A N 1
ATOM 687 C CA . GLY A 1 83 ? 10.380 3.340 -8.102 1.00 71.31 83 GLY A CA 1
ATOM 688 C C . GLY A 1 83 ? 9.820 4.144 -6.920 1.00 71.31 83 GLY A C 1
ATOM 689 O O . GLY A 1 83 ? 8.722 4.715 -6.972 1.00 71.31 83 GLY A O 1
ATOM 690 N N . PRO A 1 84 ? 10.547 4.180 -5.793 1.00 69.12 84 PRO A N 1
ATOM 691 C CA . PRO A 1 84 ? 10.131 4.956 -4.637 1.00 69.12 84 PRO A CA 1
ATOM 692 C C . PRO A 1 84 ? 9.968 6.431 -5.020 1.00 69.12 84 PRO A C 1
ATOM 694 O O . PRO A 1 84 ? 10.876 7.040 -5.571 1.00 69.12 84 PRO A O 1
ATOM 697 N N . ARG A 1 85 ? 8.841 7.040 -4.624 1.00 66.44 85 ARG A N 1
ATOM 698 C CA . ARG A 1 85 ? 8.606 8.490 -4.780 1.00 66.44 85 ARG A CA 1
ATOM 699 C C . ARG A 1 85 ? 9.635 9.357 -4.061 1.00 66.44 85 ARG A C 1
ATOM 701 O O . ARG A 1 85 ? 9.594 10.565 -4.200 1.00 66.44 85 ARG A O 1
ATOM 708 N N . ARG A 1 86 ? 10.512 8.777 -3.240 1.00 63.19 86 ARG A N 1
ATOM 709 C CA . ARG A 1 86 ? 11.647 9.484 -2.659 1.00 63.19 86 ARG A CA 1
ATOM 710 C C . ARG A 1 86 ? 12.935 8.784 -3.023 1.00 63.19 86 ARG A C 1
ATOM 712 O O . ARG A 1 86 ? 13.204 7.698 -2.512 1.00 63.19 86 ARG A O 1
ATOM 719 N N . ILE A 1 87 ? 13.720 9.443 -3.862 1.00 68.19 87 ILE A N 1
ATOM 720 C CA . ILE A 1 87 ? 15.090 9.058 -4.184 1.00 68.19 87 ILE A CA 1
ATOM 721 C C . ILE A 1 87 ? 15.975 10.119 -3.521 1.00 68.19 87 ILE A C 1
ATOM 723 O O . ILE A 1 87 ? 15.722 11.312 -3.663 1.00 68.19 87 ILE A O 1
ATOM 727 N N . HIS A 1 88 ? 16.938 9.704 -2.695 1.00 67.81 88 HIS A N 1
ATOM 728 C CA . HIS A 1 88 ? 17.843 10.613 -1.966 1.00 67.81 88 HIS A CA 1
ATOM 729 C C . HIS A 1 88 ? 17.157 11.698 -1.104 1.00 67.81 88 HIS A C 1
ATOM 731 O O . HIS A 1 88 ? 17.681 12.790 -0.929 1.00 67.81 88 HIS A O 1
ATOM 737 N N . GLY A 1 89 ? 15.974 11.406 -0.549 1.00 69.00 89 GLY A N 1
ATOM 738 C CA . GLY A 1 89 ? 15.233 12.347 0.305 1.00 69.00 89 GLY A CA 1
ATOM 739 C C . GLY A 1 89 ? 14.403 13.390 -0.451 1.00 69.00 89 GLY A C 1
ATOM 740 O O . GLY A 1 89 ? 13.606 14.084 0.178 1.00 69.00 89 GLY A O 1
ATOM 741 N N . VAL A 1 90 ? 14.508 13.442 -1.780 1.00 68.06 90 VAL A N 1
ATOM 742 C CA . VAL A 1 90 ? 13.724 14.334 -2.642 1.00 68.06 90 VAL A CA 1
ATOM 743 C C . VAL A 1 90 ? 12.458 13.623 -3.094 1.00 68.06 90 VAL A C 1
ATOM 745 O O . VAL A 1 90 ? 12.516 12.480 -3.543 1.00 68.06 90 VAL A O 1
ATOM 748 N N . GLU A 1 91 ? 11.308 14.283 -2.957 1.00 66.75 91 GLU A N 1
ATOM 749 C CA . GLU A 1 91 ? 10.042 13.766 -3.469 1.00 66.75 91 GLU A CA 1
ATOM 750 C C . GLU A 1 91 ? 9.972 13.947 -4.987 1.00 66.75 91 GLU A C 1
ATOM 752 O O . GLU A 1 91 ? 9.957 15.062 -5.495 1.00 66.75 91 GLU A O 1
ATOM 757 N N . VAL A 1 92 ? 9.958 12.829 -5.704 1.00 64.62 92 VAL A N 1
ATOM 758 C CA . VAL A 1 92 ? 9.786 12.760 -7.150 1.00 64.62 92 VAL A CA 1
ATOM 759 C C . VAL A 1 92 ? 8.282 12.666 -7.405 1.00 64.62 92 VAL A C 1
ATOM 761 O O . VAL A 1 92 ? 7.652 11.631 -7.150 1.00 64.62 92 VAL A O 1
ATOM 764 N N . SER A 1 93 ? 7.683 13.783 -7.821 1.00 58.94 93 SER A N 1
ATOM 765 C CA . SER A 1 93 ? 6.330 13.775 -8.384 1.00 58.94 93 SER A CA 1
ATOM 766 C C . SER A 1 93 ? 6.337 12.976 -9.693 1.00 58.94 93 SER A C 1
ATOM 768 O O . SER A 1 93 ? 7.347 13.027 -10.398 1.00 58.94 93 SER A O 1
ATOM 770 N N . PRO A 1 94 ? 5.259 12.236 -10.023 1.00 59.34 94 PRO A N 1
ATOM 771 C CA . PRO A 1 94 ? 5.037 11.793 -11.398 1.00 59.34 94 PRO A CA 1
ATOM 772 C C . PRO A 1 94 ? 4.988 12.980 -12.366 1.00 59.34 94 PRO A C 1
ATOM 774 O O . PRO A 1 94 ? 4.657 14.102 -11.901 1.00 59.34 94 PRO A O 1
#